Protein AF-A0A520RAU6-F1 (afdb_monomer_lite)

Foldseek 3Di:
DQLVVQLVVLVVVVVVQVVCCVVPVDRCPLVVLQVLLLVLLVVCVVLVVLQWPDPPVDHSVVLSCCCSVVVSRSRSSSSSSVVCSVVVVTDGPPPDPDPVVVVD

Radius of gyration: 17.45 Å; chains: 1; bounding box: 49×25×53 Å

pLDDT: mean 78.44, std 9.89, range [51.81, 90.5]

Structure (mmCIF, N/CA/C/O backbone):
data_AF-A0A520RAU6-F1
#
_entry.id   AF-A0A520RAU6-F1
#
loop_
_atom_site.group_PDB
_atom_site.id
_atom_site.type_symbol
_atom_site.label_atom_id
_atom_site.label_alt_id
_atom_site.label_comp_id
_atom_site.label_asym_id
_atom_site.label_entity_id
_atom_site.label_seq_id
_atom_site.pdbx_PDB_ins_code
_atom_site.Cartn_x
_atom_site.Cartn_y
_atom_site.Cartn_z
_atom_site.occupancy
_atom_site.B_iso_or_equiv
_atom_site.auth_seq_id
_atom_site.auth_comp_id
_atom_site.auth_asym_id
_atom_site.auth_atom_id
_atom_site.pdbx_PDB_model_num
ATOM 1 N N . MET A 1 1 ? 1.262 16.832 5.900 1.00 51.81 1 MET A N 1
ATOM 2 C CA . MET A 1 1 ? 2.657 16.394 5.645 1.00 51.81 1 MET A CA 1
ATOM 3 C C . MET A 1 1 ? 2.898 14.874 5.729 1.00 51.81 1 MET A C 1
ATOM 5 O O . MET A 1 1 ? 4.001 14.453 5.432 1.00 51.81 1 MET A O 1
ATOM 9 N N . HIS A 1 2 ? 1.933 14.013 6.103 1.00 54.78 2 HIS A N 1
ATOM 10 C CA . HIS A 1 2 ? 2.207 12.564 6.285 1.00 54.78 2 HIS A CA 1
ATOM 11 C C . HIS A 1 2 ? 1.882 11.695 5.058 1.00 54.78 2 HIS A C 1
ATOM 13 O O . HIS A 1 2 ? 2.534 10.681 4.840 1.00 54.78 2 HIS A O 1
ATOM 19 N N . ALA A 1 3 ? 0.933 12.123 4.218 1.00 57.84 3 ALA A N 1
ATOM 20 C CA . ALA A 1 3 ? 0.667 11.481 2.927 1.00 57.84 3 ALA A CA 1
ATOM 21 C C . ALA A 1 3 ? 1.878 11.565 1.978 1.00 57.84 3 ALA A C 1
ATOM 23 O O . ALA A 1 3 ? 2.093 10.661 1.181 1.00 57.84 3 ALA A O 1
ATOM 24 N N . LEU A 1 4 ? 2.715 12.600 2.124 1.00 64.81 4 LEU A N 1
ATOM 25 C CA . LEU A 1 4 ? 3.899 12.826 1.293 1.00 64.81 4 LEU A CA 1
ATOM 26 C C . LEU A 1 4 ? 4.926 11.684 1.404 1.00 64.81 4 LEU A C 1
ATOM 28 O O . LEU A 1 4 ? 5.481 11.267 0.395 1.00 64.81 4 LEU A O 1
ATOM 32 N N . TYR A 1 5 ? 5.119 11.119 2.603 1.00 70.69 5 TYR A N 1
ATOM 33 C CA . TYR A 1 5 ? 6.008 9.966 2.805 1.00 70.69 5 TYR A CA 1
ATOM 34 C C . TYR A 1 5 ? 5.465 8.688 2.152 1.00 70.69 5 TYR A C 1
ATOM 36 O O . TYR A 1 5 ? 6.225 7.924 1.563 1.00 70.69 5 TYR A O 1
ATOM 44 N N . GLY A 1 6 ? 4.146 8.472 2.217 1.00 72.31 6 GLY A N 1
ATOM 45 C CA . GLY A 1 6 ? 3.495 7.350 1.537 1.00 72.31 6 GLY A CA 1
ATOM 46 C C . GLY A 1 6 ? 3.589 7.470 0.014 1.00 72.31 6 GLY A C 1
ATOM 47 O O . GLY A 1 6 ? 3.855 6.480 -0.666 1.00 72.31 6 GLY A O 1
ATOM 48 N N . ILE A 1 7 ? 3.436 8.689 -0.512 1.00 79.50 7 ILE A N 1
ATOM 49 C CA . ILE A 1 7 ? 3.606 8.990 -1.938 1.00 79.50 7 ILE A CA 1
ATOM 50 C C . ILE A 1 7 ? 5.059 8.740 -2.353 1.00 79.50 7 ILE A C 1
ATOM 52 O O . ILE A 1 7 ? 5.283 8.047 -3.337 1.00 79.50 7 ILE A O 1
ATOM 56 N N . GLY A 1 8 ? 6.039 9.210 -1.573 1.00 82.25 8 GLY A N 1
ATOM 57 C CA . GLY A 1 8 ? 7.463 8.998 -1.854 1.00 82.25 8 GLY A CA 1
ATOM 58 C C . GLY A 1 8 ? 7.843 7.519 -1.959 1.00 82.25 8 GLY A C 1
ATOM 59 O O . GLY A 1 8 ? 8.488 7.124 -2.925 1.00 82.25 8 GLY A O 1
ATOM 60 N N . ILE A 1 9 ? 7.379 6.681 -1.023 1.00 82.69 9 ILE A N 1
ATOM 61 C CA . ILE A 1 9 ? 7.586 5.221 -1.077 1.00 82.69 9 ILE A CA 1
ATOM 62 C C . ILE A 1 9 ?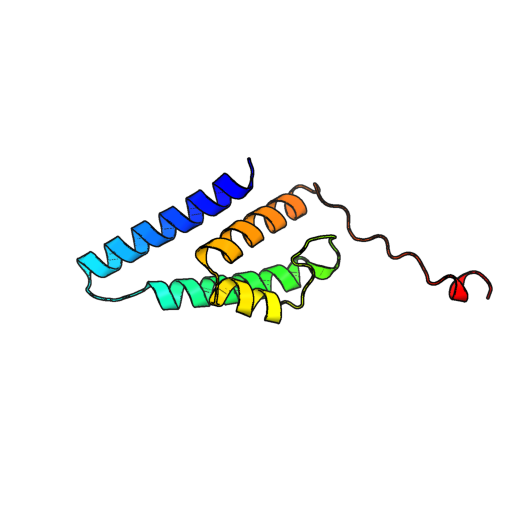 6.941 4.609 -2.325 1.00 82.69 9 ILE A C 1
ATOM 64 O O . ILE A 1 9 ? 7.548 3.779 -2.995 1.00 82.69 9 ILE A O 1
ATOM 68 N N . THR A 1 10 ? 5.722 5.029 -2.652 1.00 82.69 10 THR A N 1
ATOM 69 C CA . THR A 1 10 ? 4.958 4.484 -3.784 1.00 82.69 10 THR A CA 1
ATOM 70 C C . THR A 1 10 ? 5.608 4.855 -5.118 1.00 82.69 10 THR A C 1
ATOM 72 O O . THR A 1 10 ? 5.761 4.003 -5.988 1.00 82.69 10 THR A O 1
ATOM 75 N N . VAL A 1 11 ? 6.078 6.098 -5.255 1.00 85.38 11 VAL A N 1
ATOM 76 C CA . VAL A 1 11 ? 6.820 6.574 -6.431 1.00 85.38 11 VAL A CA 1
ATOM 77 C C . VAL A 1 11 ? 8.170 5.868 -6.555 1.00 85.38 11 VAL A C 1
ATOM 79 O O . VAL A 1 11 ? 8.523 5.436 -7.648 1.00 85.38 11 VAL A O 1
ATOM 82 N N . LEU A 1 12 ? 8.904 5.688 -5.452 1.00 88.06 12 LEU A N 1
ATOM 83 C CA . LEU A 1 12 ? 10.179 4.966 -5.457 1.00 88.06 12 LEU A CA 1
ATOM 84 C C . LEU A 1 12 ? 10.008 3.515 -5.932 1.00 88.06 12 LEU A C 1
ATOM 86 O O . LEU A 1 12 ? 10.792 3.038 -6.750 1.00 88.06 12 LEU A O 1
ATOM 90 N N . LEU A 1 13 ? 8.963 2.833 -5.457 1.00 84.94 13 LEU A N 1
ATOM 91 C CA . LEU A 1 13 ? 8.620 1.475 -5.882 1.00 84.94 13 LEU A CA 1
ATOM 92 C C . LEU A 1 13 ? 8.244 1.408 -7.366 1.00 84.94 13 LEU A C 1
ATOM 94 O O . LEU A 1 13 ? 8.652 0.470 -8.051 1.00 84.94 13 LEU A O 1
ATOM 98 N N . LEU A 1 14 ? 7.524 2.410 -7.885 1.00 85.81 14 LEU A N 1
ATOM 99 C CA . LEU A 1 14 ? 7.246 2.498 -9.319 1.00 85.81 14 LEU A CA 1
ATOM 100 C C . LEU A 1 14 ? 8.536 2.652 -10.115 1.00 85.81 14 LEU A C 1
ATOM 102 O O . LEU A 1 14 ? 8.791 1.829 -10.985 1.00 85.81 14 LEU A O 1
ATOM 106 N N . ILE A 1 15 ? 9.383 3.626 -9.777 1.00 89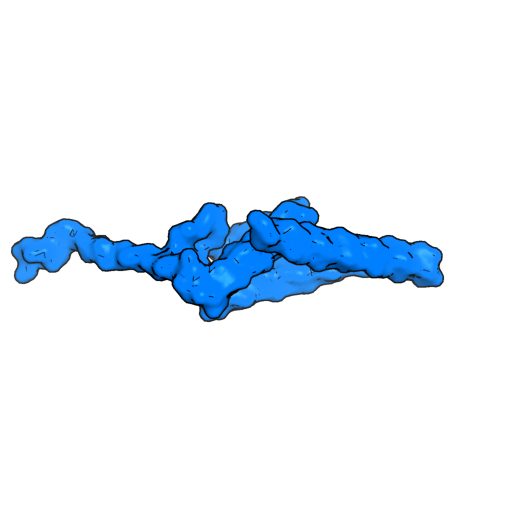.56 15 ILE A N 1
ATOM 107 C CA . ILE A 1 15 ? 10.658 3.853 -10.474 1.00 89.56 15 ILE A CA 1
ATOM 108 C C . ILE A 1 15 ? 11.504 2.572 -10.481 1.00 89.56 15 ILE A C 1
ATOM 110 O O . ILE A 1 15 ? 12.001 2.171 -11.531 1.00 89.56 15 ILE A O 1
ATOM 114 N N . ALA A 1 16 ? 11.610 1.882 -9.343 1.00 88.06 16 ALA A N 1
ATOM 115 C CA . ALA A 1 16 ? 12.318 0.608 -9.258 1.00 88.06 16 ALA A CA 1
ATOM 116 C C . ALA A 1 16 ? 11.704 -0.468 -10.175 1.00 88.06 16 ALA A C 1
ATOM 118 O O . ALA A 1 16 ? 12.437 -1.167 -10.874 1.00 88.06 16 ALA A O 1
ATOM 119 N N . SER A 1 17 ? 10.372 -0.579 -10.223 1.00 85.31 17 SER A N 1
ATOM 120 C CA . SER A 1 17 ? 9.686 -1.538 -11.100 1.00 85.31 17 SER A CA 1
ATOM 121 C C . SER A 1 17 ? 9.908 -1.250 -12.589 1.00 85.31 17 SER A C 1
ATOM 123 O O . SER A 1 17 ? 10.116 -2.179 -13.371 1.00 85.31 17 SER A O 1
ATOM 125 N N . GLU A 1 18 ? 9.950 0.027 -12.974 1.00 87.69 18 GLU A N 1
ATOM 126 C CA . GLU A 1 18 ? 10.206 0.453 -14.350 1.00 87.69 18 GLU A CA 1
ATOM 127 C C . GLU A 1 18 ? 11.656 0.171 -14.763 1.00 87.69 18 GLU A C 1
ATOM 129 O O . GLU A 1 18 ? 11.891 -0.301 -15.874 1.00 87.69 18 GLU A O 1
ATOM 134 N N . ILE A 1 19 ? 12.623 0.375 -13.860 1.00 90.06 19 ILE A N 1
ATOM 135 C CA . ILE A 1 19 ? 14.035 0.024 -14.086 1.00 90.06 19 ILE A CA 1
ATOM 136 C C . ILE A 1 19 ? 14.187 -1.488 -14.290 1.00 90.06 19 ILE A C 1
ATOM 138 O O . ILE A 1 19 ? 14.868 -1.921 -15.222 1.00 90.06 19 ILE A O 1
ATOM 142 N N . ILE A 1 20 ? 13.528 -2.306 -13.461 1.00 89.31 20 ILE A N 1
ATOM 143 C CA . ILE A 1 20 ? 13.543 -3.770 -13.608 1.00 89.31 20 ILE A CA 1
ATOM 144 C C . ILE A 1 20 ? 12.939 -4.175 -14.953 1.00 89.31 20 ILE A C 1
ATOM 146 O O . ILE A 1 20 ? 13.534 -4.978 -15.672 1.00 89.31 20 ILE A O 1
ATOM 150 N N . ARG A 1 21 ? 11.801 -3.590 -15.343 1.00 89.06 21 ARG A N 1
ATOM 151 C CA . ARG A 1 21 ? 11.193 -3.875 -16.647 1.00 89.06 21 ARG A CA 1
ATOM 152 C C . ARG A 1 21 ? 12.108 -3.467 -17.801 1.00 89.06 21 ARG A C 1
ATOM 154 O O . ARG A 1 21 ? 12.244 -4.229 -18.750 1.00 89.06 21 ARG A O 1
ATOM 161 N N . ALA A 1 22 ? 12.754 -2.305 -17.720 1.00 87.38 22 ALA A N 1
ATOM 162 C CA . ALA A 1 22 ? 13.657 -1.809 -18.758 1.00 87.38 22 ALA A CA 1
ATOM 163 C C . ALA A 1 22 ? 14.919 -2.676 -18.921 1.00 87.38 22 ALA A C 1
ATOM 165 O O . ALA A 1 22 ? 15.441 -2.793 -20.024 1.00 87.38 22 ALA A O 1
ATOM 166 N N . THR A 1 23 ? 15.397 -3.290 -17.836 1.00 90.50 23 THR A N 1
ATOM 167 C CA . THR A 1 23 ? 16.625 -4.107 -17.826 1.00 90.50 23 THR A CA 1
ATOM 168 C C . THR A 1 23 ? 16.383 -5.588 -18.112 1.00 90.50 23 THR A C 1
ATOM 170 O O . THR A 1 23 ? 17.233 -6.232 -18.718 1.00 90.50 23 THR A O 1
ATOM 173 N N . THR A 1 24 ? 15.240 -6.136 -17.693 1.00 90.06 24 THR A N 1
ATOM 174 C CA . THR A 1 24 ? 14.939 -7.578 -17.785 1.00 90.06 24 THR A CA 1
ATOM 175 C C . THR A 1 24 ? 13.839 -7.918 -18.790 1.00 90.06 24 THR A C 1
ATOM 177 O O . THR A 1 24 ? 13.652 -9.085 -19.119 1.00 90.06 24 THR A O 1
ATOM 180 N N . GLY A 1 25 ? 13.060 -6.930 -19.241 1.00 87.94 25 GLY A N 1
ATOM 181 C CA . GLY A 1 25 ? 11.844 -7.141 -20.032 1.00 87.94 25 GLY A CA 1
ATOM 182 C C . GLY A 1 25 ? 10.653 -7.688 -19.232 1.00 87.94 25 GLY A C 1
ATOM 183 O O . GLY A 1 25 ? 9.552 -7.785 -19.771 1.00 87.94 25 GLY A O 1
ATOM 184 N N . VAL A 1 26 ? 10.826 -8.018 -17.946 1.00 87.62 26 VAL A N 1
ATOM 185 C CA . VAL A 1 26 ? 9.776 -8.611 -17.107 1.00 87.62 26 VAL A CA 1
ATOM 186 C C . VAL A 1 26 ? 9.026 -7.534 -16.329 1.00 87.62 26 VAL A C 1
ATOM 188 O O . VAL A 1 26 ? 9.613 -6.721 -15.615 1.00 87.62 26 VAL A O 1
ATOM 191 N N . SER A 1 27 ? 7.695 -7.549 -16.427 1.00 85.56 27 SER A N 1
ATOM 192 C CA . SER A 1 27 ? 6.834 -6.669 -15.634 1.00 85.56 27 SER A CA 1
ATOM 193 C C . SER A 1 27 ? 6.618 -7.240 -14.230 1.00 85.56 27 SER A C 1
ATOM 195 O O . SER A 1 27 ? 5.876 -8.204 -14.040 1.00 85.56 27 SER A O 1
ATOM 197 N N . VAL A 1 28 ? 7.261 -6.631 -13.231 1.00 88.19 28 VAL A N 1
ATOM 198 C CA . VAL A 1 28 ? 7.111 -6.990 -11.805 1.00 88.19 28 VAL A CA 1
ATOM 199 C C . VAL A 1 28 ? 6.005 -6.199 -11.099 1.00 88.19 28 VAL A C 1
ATOM 201 O O . VAL A 1 28 ? 5.559 -6.574 -10.014 1.00 88.19 28 VAL A O 1
ATOM 204 N N . THR A 1 29 ? 5.521 -5.129 -11.731 1.00 85.38 29 THR A N 1
ATOM 205 C CA . THR A 1 29 ? 4.486 -4.227 -11.217 1.00 85.38 29 THR A CA 1
ATOM 206 C C . THR A 1 29 ? 3.213 -4.946 -10.741 1.00 85.38 29 THR A C 1
ATOM 208 O O . THR A 1 29 ? 2.803 -4.685 -9.609 1.00 85.38 29 THR A O 1
ATOM 211 N N . PRO A 1 30 ? 2.590 -5.882 -11.495 1.00 85.12 30 PRO A N 1
ATOM 212 C CA . PRO A 1 30 ? 1.367 -6.546 -11.029 1.00 85.12 30 PRO A CA 1
ATOM 213 C C . PRO A 1 30 ? 1.597 -7.424 -9.791 1.00 85.12 30 PRO A C 1
ATOM 215 O O . PRO A 1 30 ? 0.776 -7.422 -8.873 1.00 85.12 30 PRO A O 1
ATOM 218 N N . TYR A 1 31 ? 2.734 -8.122 -9.714 1.00 87.75 31 TYR A N 1
ATOM 219 C CA . TYR A 1 31 ? 3.093 -8.935 -8.548 1.00 87.75 31 TYR A CA 1
ATOM 220 C C . TYR A 1 31 ? 3.331 -8.063 -7.317 1.00 87.75 31 TYR A C 1
ATOM 222 O O . TYR A 1 31 ? 2.843 -8.369 -6.232 1.00 87.75 31 TYR A O 1
ATOM 230 N N . MET A 1 32 ? 4.021 -6.936 -7.492 1.00 87.38 32 MET A N 1
ATOM 231 C CA . MET A 1 32 ? 4.244 -5.960 -6.430 1.00 87.38 32 MET A CA 1
ATOM 232 C C . MET A 1 32 ? 2.925 -5.382 -5.901 1.00 87.38 32 MET A C 1
ATOM 234 O O . MET A 1 32 ? 2.747 -5.293 -4.683 1.00 87.38 32 MET A O 1
ATOM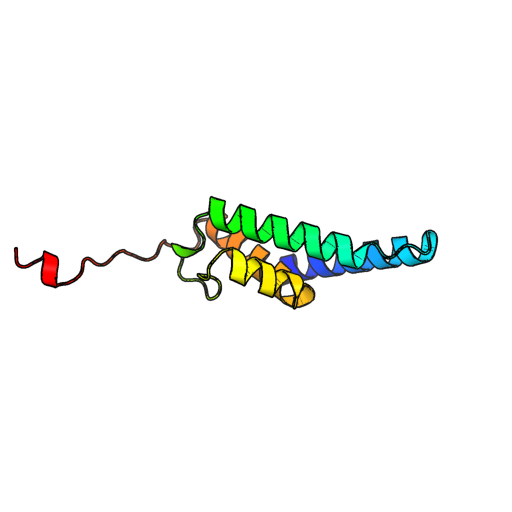 238 N N . ILE A 1 33 ? 1.991 -5.026 -6.791 1.00 88.12 33 ILE A N 1
ATOM 239 C CA . ILE A 1 33 ? 0.657 -4.536 -6.415 1.00 88.12 33 ILE A CA 1
ATOM 240 C C . ILE A 1 33 ? -0.089 -5.598 -5.601 1.00 88.12 33 ILE A C 1
ATOM 242 O O . ILE A 1 33 ? -0.573 -5.295 -4.509 1.00 88.12 33 ILE A O 1
ATOM 246 N N . LEU A 1 34 ? -0.127 -6.845 -6.085 1.00 88.81 34 LEU A N 1
ATOM 247 C CA . LEU A 1 34 ? -0.801 -7.953 -5.403 1.00 88.81 34 LEU A CA 1
ATOM 248 C C . LEU A 1 34 ? -0.204 -8.231 -4.023 1.00 88.81 34 LEU A C 1
ATOM 250 O O . LEU A 1 34 ? -0.939 -8.273 -3.038 1.00 88.81 34 LEU A O 1
ATOM 254 N N . VAL A 1 35 ? 1.122 -8.363 -3.924 1.00 89.44 35 VAL A N 1
ATOM 255 C CA . VAL A 1 35 ? 1.814 -8.606 -2.648 1.00 89.44 35 VAL A CA 1
ATOM 256 C C . VAL A 1 35 ? 1.540 -7.471 -1.662 1.00 89.44 35 VAL A C 1
ATOM 258 O O . VAL A 1 35 ? 1.222 -7.727 -0.500 1.00 89.44 35 VAL A O 1
ATOM 261 N N . SER A 1 36 ? 1.588 -6.220 -2.126 1.00 86.81 36 SER A N 1
ATOM 262 C CA . SER A 1 36 ? 1.298 -5.048 -1.292 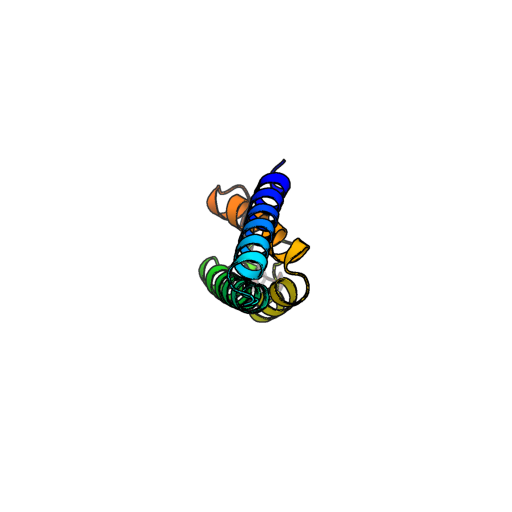1.00 86.81 36 SER A CA 1
ATOM 263 C C . SER A 1 36 ? -0.151 -5.032 -0.801 1.00 86.81 36 SER A C 1
A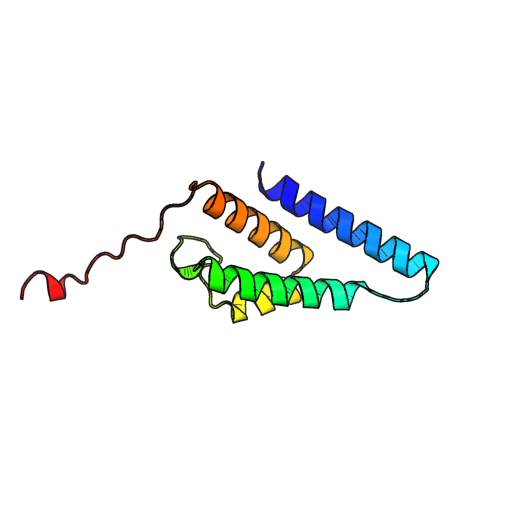TOM 265 O O . SER A 1 36 ? -0.399 -4.719 0.362 1.00 86.81 36 SER A O 1
ATOM 267 N N . ALA A 1 37 ? -1.108 -5.381 -1.665 1.00 86.81 37 ALA A N 1
ATOM 268 C CA . ALA A 1 37 ? -2.524 -5.430 -1.321 1.00 86.81 37 ALA A CA 1
ATOM 269 C C . ALA A 1 37 ? -2.825 -6.543 -0.307 1.00 86.81 37 ALA A C 1
ATOM 271 O O . ALA A 1 37 ? -3.509 -6.293 0.688 1.00 86.81 37 ALA A O 1
ATOM 272 N N . VAL A 1 38 ? -2.281 -7.751 -0.513 1.00 89.81 38 VAL A N 1
ATOM 273 C CA . VAL A 1 38 ? -2.416 -8.872 0.436 1.00 89.81 38 VAL A CA 1
ATOM 274 C C . VAL A 1 38 ? -1.812 -8.494 1.784 1.00 89.81 38 VAL A C 1
ATOM 276 O O . VAL A 1 38 ? -2.452 -8.661 2.824 1.00 89.81 38 VAL A O 1
ATOM 279 N N . TRP A 1 39 ? -0.601 -7.937 1.777 1.00 90.44 39 TRP A N 1
ATOM 280 C CA . TRP A 1 39 ? 0.062 -7.492 2.996 1.00 90.44 39 TRP A CA 1
ATOM 281 C C . TRP A 1 39 ? -0.760 -6.435 3.741 1.00 90.44 39 TRP A C 1
ATOM 283 O O . TRP A 1 39 ? -0.977 -6.578 4.945 1.00 90.44 39 TRP A O 1
ATOM 293 N N . ALA A 1 40 ? -1.275 -5.420 3.039 1.00 86.62 40 ALA A N 1
ATOM 294 C CA . ALA A 1 40 ? -2.100 -4.370 3.633 1.00 86.62 40 ALA A CA 1
ATOM 295 C C . ALA A 1 40 ? -3.393 -4.932 4.245 1.00 86.62 40 ALA A C 1
ATOM 297 O O . ALA A 1 40 ? -3.786 -4.530 5.340 1.00 86.62 40 ALA A O 1
ATOM 298 N N . ALA A 1 41 ? -4.030 -5.901 3.585 1.00 85.69 41 ALA A N 1
ATOM 299 C CA . ALA A 1 41 ? -5.213 -6.570 4.113 1.00 85.69 41 ALA A CA 1
ATOM 300 C C . ALA A 1 41 ? -4.903 -7.330 5.412 1.00 85.69 41 ALA A C 1
ATOM 302 O O . ALA A 1 41 ? -5.590 -7.136 6.418 1.00 85.69 41 ALA A O 1
ATOM 303 N N . ILE A 1 42 ? -3.832 -8.128 5.431 1.00 86.56 42 ILE A N 1
ATOM 304 C CA . ILE A 1 42 ? -3.421 -8.893 6.617 1.00 86.56 42 ILE A CA 1
ATOM 305 C C . ILE A 1 42 ? -3.012 -7.959 7.764 1.00 86.56 42 ILE A C 1
ATOM 307 O O . ILE A 1 42 ? -3.453 -8.148 8.898 1.00 86.56 42 ILE A O 1
ATOM 311 N N . ASP A 1 43 ? -2.189 -6.941 7.501 1.00 86.12 43 ASP A N 1
ATOM 312 C CA . ASP A 1 43 ? -1.754 -5.991 8.533 1.00 86.12 43 ASP A CA 1
ATOM 313 C C . ASP A 1 43 ? -2.951 -5.178 9.058 1.00 86.12 43 ASP A C 1
ATOM 315 O O . ASP A 1 43 ? -3.068 -5.008 10.268 1.00 86.12 43 ASP A O 1
ATOM 319 N N . SER A 1 44 ? -3.925 -4.810 8.211 1.00 82.62 44 SER A N 1
ATOM 320 C CA . SER A 1 44 ? -5.168 -4.151 8.655 1.00 82.62 44 SER A CA 1
ATOM 321 C C . SER A 1 44 ? -6.013 -4.991 9.616 1.00 82.62 44 SER A C 1
ATOM 323 O O . SER A 1 44 ? -6.600 -4.443 10.553 1.00 82.62 44 SER A O 1
ATOM 325 N N . ALA A 1 45 ? -6.050 -6.312 9.411 1.00 83.12 45 ALA A N 1
ATOM 326 C CA . ALA A 1 45 ? -6.721 -7.236 10.315 1.00 83.12 45 ALA A CA 1
ATOM 327 C C . ALA A 1 45 ? -5.980 -7.313 11.659 1.00 83.12 45 ALA A C 1
ATOM 329 O O . ALA A 1 45 ? -6.612 -7.250 12.709 1.00 83.12 45 ALA A O 1
ATOM 330 N N . LYS A 1 46 ? -4.639 -7.362 11.627 1.00 84.19 46 LYS A N 1
ATOM 331 C CA . LYS A 1 46 ? -3.788 -7.419 12.829 1.00 84.19 46 LYS A CA 1
ATOM 332 C C . LYS A 1 46 ? -3.853 -6.152 13.681 1.00 84.19 46 LYS A C 1
ATOM 334 O O . LYS A 1 46 ? -3.871 -6.250 14.900 1.00 84.19 46 LYS A O 1
ATOM 339 N N . ILE A 1 47 ? -3.886 -4.970 13.062 1.00 80.50 47 ILE A N 1
ATOM 340 C CA . ILE A 1 47 ? -3.984 -3.687 13.785 1.00 80.50 47 ILE A CA 1
ATOM 341 C C . ILE A 1 47 ? -5.425 -3.325 14.166 1.00 80.50 47 ILE A C 1
ATOM 343 O O . ILE A 1 47 ? -5.664 -2.220 14.650 1.00 80.50 47 ILE A O 1
ATOM 347 N N . GLU A 1 48 ? -6.381 -4.227 13.914 1.00 79.50 48 GLU A N 1
ATOM 348 C CA . GLU A 1 48 ? -7.810 -4.023 14.149 1.00 79.50 48 GLU A CA 1
ATOM 349 C C . GLU A 1 48 ? -8.299 -2.684 13.577 1.00 79.50 48 GLU A C 1
ATOM 351 O O . GLU A 1 48 ? -8.999 -1.927 14.249 1.00 79.50 48 GLU A O 1
ATOM 356 N N . LEU A 1 49 ? -7.923 -2.375 12.328 1.00 76.19 49 LEU A N 1
ATOM 357 C CA . LEU A 1 49 ? -8.125 -1.058 11.702 1.00 76.19 49 LEU A CA 1
ATOM 358 C C . LEU A 1 49 ? -9.573 -0.539 11.826 1.00 76.19 49 LEU A C 1
ATOM 360 O O . LEU A 1 49 ? -9.809 0.661 11.950 1.00 76.19 49 LEU A O 1
ATOM 364 N N . ARG A 1 50 ? -10.536 -1.463 11.868 1.00 71.75 50 ARG A N 1
ATOM 365 C CA . ARG A 1 50 ? -11.974 -1.234 12.082 1.00 71.75 50 ARG A CA 1
ATOM 366 C C . ARG A 1 50 ? -12.320 -0.486 13.368 1.00 71.75 50 ARG A C 1
ATOM 368 O O . ARG A 1 50 ? -13.313 0.237 13.399 1.00 71.75 50 ARG A O 1
ATOM 375 N N . LYS A 1 51 ? -11.512 -0.6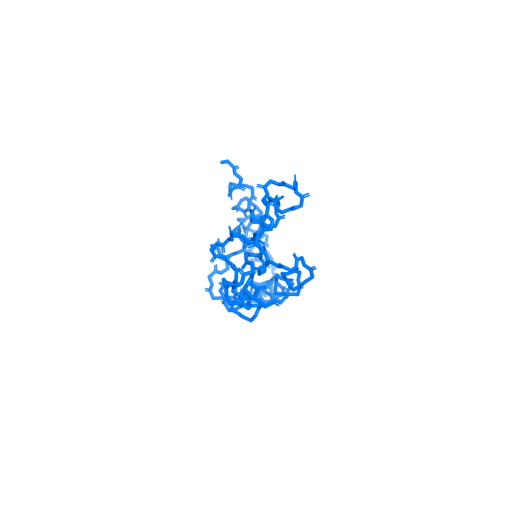52 14.416 1.00 73.81 51 LYS A N 1
ATOM 376 C CA . LYS A 1 51 ? -11.706 0.005 15.712 1.00 73.81 51 LYS A CA 1
ATOM 377 C C . LYS A 1 51 ? -11.257 1.461 15.699 1.00 73.81 51 LYS A C 1
ATOM 379 O O . LYS A 1 51 ? -11.446 2.133 16.699 1.00 73.81 51 LYS A O 1
ATOM 384 N N . TYR A 1 52 ? -10.687 1.977 14.610 1.00 72.94 52 TYR A N 1
ATOM 385 C CA . TYR A 1 52 ? -10.247 3.368 14.511 1.00 72.94 52 TYR A CA 1
ATOM 386 C C . TYR A 1 52 ? -11.176 4.177 13.601 1.00 72.94 52 TYR A C 1
ATOM 388 O O . TYR A 1 52 ? -11.613 3.657 12.578 1.00 72.94 52 TYR A O 1
ATOM 396 N N . PRO A 1 53 ? -11.486 5.449 13.916 1.00 64.44 53 PRO A N 1
ATOM 397 C CA . PRO A 1 53 ? -12.259 6.334 13.051 1.00 64.44 53 PRO A CA 1
ATOM 398 C C . PRO A 1 53 ? -11.406 6.760 11.852 1.00 64.44 53 PRO A C 1
ATOM 400 O O . PRO A 1 53 ? -10.847 7.849 11.797 1.00 64.44 53 PRO A O 1
ATOM 403 N N . SER A 1 54 ? -11.273 5.864 10.880 1.00 62.31 54 SER A N 1
ATOM 404 C CA . SER A 1 54 ? -10.636 6.155 9.599 1.00 62.31 54 SER A CA 1
ATOM 405 C C . SER A 1 54 ? -11.634 5.919 8.471 1.00 62.31 54 SER A C 1
ATOM 407 O O . SER A 1 54 ? -12.437 4.986 8.537 1.00 62.31 54 SER A O 1
ATOM 409 N N . GLY A 1 55 ? -11.550 6.700 7.390 1.00 58.75 55 GLY A N 1
ATOM 410 C CA . GLY A 1 55 ? -12.281 6.418 6.144 1.00 58.75 55 GLY A CA 1
ATOM 411 C C . GLY A 1 55 ? -11.925 5.062 5.509 1.00 58.75 55 GLY A C 1
ATOM 412 O O . GLY A 1 55 ? -12.461 4.733 4.466 1.00 58.75 55 GLY A O 1
ATOM 413 N N . LEU A 1 56 ? -11.028 4.286 6.134 1.00 56.12 56 LEU A N 1
ATOM 414 C CA . LEU A 1 56 ? -10.609 2.926 5.797 1.00 56.12 56 LEU A CA 1
ATOM 415 C C . LEU A 1 56 ? -11.087 1.884 6.825 1.00 56.12 56 LEU A C 1
ATOM 417 O O . LEU A 1 56 ? -10.593 0.761 6.816 1.00 56.12 56 LEU A O 1
ATOM 421 N N . SER A 1 57 ? -12.065 2.206 7.685 1.00 59.75 57 SER A N 1
ATOM 422 C CA . SER A 1 57 ? -12.666 1.274 8.669 1.00 59.75 57 SER A CA 1
ATOM 423 C C . SER A 1 57 ? -13.406 0.076 8.036 1.00 59.75 57 SER A C 1
ATOM 425 O O . SER A 1 57 ? -14.241 -0.558 8.679 1.00 59.75 57 SER A O 1
ATOM 427 N N . TYR A 1 58 ? -13.152 -0.221 6.766 1.00 63.38 58 TYR A N 1
ATOM 428 C CA . TYR A 1 58 ? -13.795 -1.273 6.003 1.00 63.38 58 TYR A CA 1
ATOM 429 C C . TYR A 1 58 ? -13.211 -2.657 6.329 1.00 63.38 58 TYR A C 1
ATOM 431 O O . TYR A 1 58 ? -12.226 -2.805 7.053 1.00 63.38 58 TYR A O 1
ATOM 439 N N . HIS A 1 59 ? -13.865 -3.716 5.840 1.00 70.06 59 HIS A N 1
ATOM 440 C CA . HIS A 1 59 ? -13.342 -5.083 5.951 1.00 70.06 59 HIS A CA 1
ATOM 441 C C . HIS A 1 59 ? -11.947 -5.167 5.302 1.00 70.06 59 HIS A C 1
ATOM 443 O O . HIS A 1 59 ? -11.763 -4.563 4.245 1.00 70.06 59 HIS A O 1
ATOM 449 N N . PRO A 1 60 ? -10.996 -5.950 5.851 1.00 74.75 60 PRO A N 1
ATOM 450 C CA . PRO A 1 60 ? -9.713 -6.248 5.203 1.00 74.75 60 PRO A CA 1
ATOM 451 C C . PRO A 1 60 ? -9.808 -6.579 3.703 1.00 74.75 60 PRO A C 1
ATOM 453 O O . PRO A 1 60 ? -8.930 -6.215 2.931 1.00 74.75 60 PRO A O 1
ATOM 456 N N . VAL A 1 61 ? -10.913 -7.201 3.279 1.00 76.69 61 VAL A N 1
ATOM 457 C CA . VAL A 1 61 ? -11.220 -7.523 1.875 1.00 76.69 61 VAL A CA 1
ATOM 458 C C . VAL A 1 61 ? -11.477 -6.270 1.030 1.00 76.69 61 VAL A C 1
ATOM 460 O O . VAL A 1 61 ? -10.987 -6.163 -0.087 1.00 76.69 61 VAL A O 1
ATOM 463 N N . VAL A 1 62 ? -12.199 -5.282 1.559 1.00 79.06 62 VAL A N 1
ATOM 464 C CA . VAL A 1 62 ? -12.423 -4.001 0.868 1.00 79.06 62 VAL A CA 1
ATOM 465 C C . VAL A 1 62 ? -11.108 -3.237 0.748 1.00 79.06 62 VAL A C 1
ATOM 467 O O . VAL A 1 62 ? -10.835 -2.630 -0.282 1.00 79.06 62 VAL A O 1
ATOM 470 N N . LEU A 1 63 ? -10.264 -3.315 1.781 1.00 80.06 63 LEU A N 1
ATOM 471 C CA . LEU A 1 63 ? -8.929 -2.729 1.754 1.00 80.06 63 LEU A CA 1
ATOM 472 C C . LEU A 1 63 ? -8.045 -3.375 0.686 1.00 80.06 63 LEU A C 1
ATOM 474 O O . LEU A 1 63 ? -7.370 -2.666 -0.052 1.00 80.06 63 LEU A O 1
ATOM 478 N N . PHE A 1 64 ? -8.082 -4.708 0.591 1.00 84.00 64 PHE A N 1
ATOM 479 C CA . PHE A 1 64 ? -7.397 -5.462 -0.453 1.00 84.00 64 PHE A CA 1
ATOM 480 C C . PHE A 1 64 ? -7.808 -4.965 -1.840 1.00 84.00 64 PHE A C 1
ATOM 482 O O . PHE A 1 64 ? -6.947 -4.585 -2.625 1.00 84.00 64 PHE A O 1
ATOM 489 N N . ILE A 1 65 ? -9.115 -4.898 -2.114 1.00 84.31 65 ILE A N 1
ATOM 490 C CA . ILE A 1 65 ? -9.640 -4.454 -3.412 1.00 84.31 65 ILE A CA 1
ATOM 491 C C . ILE A 1 65 ? -9.237 -3.002 -3.689 1.00 84.31 65 ILE A C 1
ATOM 493 O O . ILE A 1 65 ? -8.768 -2.700 -4.781 1.00 84.31 65 ILE A O 1
ATOM 497 N N . ALA A 1 66 ? -9.354 -2.108 -2.705 1.00 84.06 66 ALA A N 1
ATOM 498 C CA . ALA A 1 66 ? -8.988 -0.703 -2.862 1.00 84.06 66 ALA A CA 1
ATOM 499 C C . ALA A 1 66 ? -7.488 -0.517 -3.149 1.00 84.06 66 ALA A C 1
ATOM 501 O O . ALA A 1 66 ? -7.122 0.264 -4.023 1.00 84.06 66 ALA A O 1
ATOM 502 N N . VAL A 1 67 ? -6.611 -1.246 -2.450 1.00 85.12 67 VAL A N 1
ATOM 503 C CA . VAL A 1 67 ? -5.158 -1.187 -2.679 1.00 85.12 67 VAL A CA 1
ATOM 504 C C . VAL A 1 67 ? -4.768 -1.893 -3.979 1.00 85.12 67 VAL A C 1
ATOM 506 O O . VAL A 1 67 ? -3.852 -1.437 -4.648 1.00 85.12 67 VAL A O 1
ATOM 509 N N . ALA A 1 68 ? -5.449 -2.968 -4.377 1.00 84.31 68 ALA A N 1
ATOM 510 C CA . ALA A 1 68 ? -5.172 -3.654 -5.637 1.00 84.31 68 ALA A CA 1
ATOM 511 C C . ALA A 1 68 ? -5.624 -2.829 -6.855 1.00 84.31 68 ALA A C 1
ATOM 513 O O . ALA A 1 68 ? -4.876 -2.701 -7.820 1.00 84.31 68 ALA A O 1
ATOM 514 N N . ALA A 1 69 ? -6.823 -2.240 -6.803 1.00 83.50 69 ALA A N 1
ATOM 515 C CA . ALA A 1 69 ? -7.404 -1.480 -7.911 1.00 83.50 69 ALA A CA 1
ATOM 516 C C . ALA A 1 69 ? -6.851 -0.051 -8.015 1.00 83.50 69 ALA A C 1
ATOM 518 O O . ALA A 1 69 ? -6.668 0.467 -9.113 1.00 83.50 69 ALA A O 1
ATOM 519 N N . LEU A 1 70 ? -6.575 0.594 -6.879 1.00 85.69 70 LEU A N 1
ATOM 520 C CA . LEU A 1 70 ? -6.121 1.984 -6.809 1.00 85.69 70 LEU A CA 1
ATOM 521 C C . LEU A 1 70 ? -4.772 2.087 -6.098 1.00 85.69 70 LEU A C 1
ATOM 523 O O . LEU A 1 70 ? -4.584 2.976 -5.277 1.00 85.69 70 LEU A O 1
ATOM 527 N N . TRP A 1 71 ? -3.824 1.196 -6.394 1.00 84.06 71 TRP A N 1
ATOM 528 C CA . TRP A 1 71 ? -2.555 1.069 -5.661 1.00 84.06 71 TRP A CA 1
ATOM 529 C C . TRP A 1 71 ? -1.812 2.393 -5.436 1.00 84.06 71 TRP A C 1
ATOM 531 O O . TRP A 1 71 ? -1.384 2.669 -4.315 1.00 84.06 71 TRP A O 1
ATOM 541 N N . ILE A 1 72 ? -1.760 3.257 -6.457 1.00 79.94 72 ILE A N 1
ATOM 542 C CA . ILE A 1 72 ? -1.110 4.578 -6.398 1.00 79.94 72 ILE A CA 1
ATOM 543 C C . ILE A 1 72 ? -1.693 5.466 -5.290 1.00 79.94 72 ILE A C 1
ATOM 545 O O . ILE A 1 72 ? -0.967 6.261 -4.709 1.00 79.94 72 ILE A O 1
ATOM 549 N N . ILE A 1 73 ? -2.986 5.344 -4.986 1.00 81.75 73 ILE A N 1
ATOM 550 C CA . ILE A 1 73 ? -3.680 6.168 -3.986 1.00 81.75 73 ILE A CA 1
ATOM 551 C C . ILE A 1 73 ? -3.878 5.373 -2.690 1.00 81.75 73 ILE A C 1
ATOM 553 O O . ILE A 1 73 ? -3.592 5.860 -1.595 1.00 81.75 73 ILE A O 1
ATOM 557 N N . GLY A 1 74 ? -4.335 4.128 -2.814 1.00 80.62 74 GLY A N 1
ATOM 558 C CA . GLY A 1 74 ? -4.677 3.234 -1.718 1.00 80.62 74 GLY A CA 1
ATOM 559 C C . GLY A 1 74 ? -3.482 2.877 -0.843 1.00 80.62 74 GLY A C 1
ATOM 560 O O . GLY A 1 74 ? -3.606 2.916 0.382 1.00 80.62 74 GLY A O 1
ATOM 561 N N . LEU A 1 75 ? -2.314 2.591 -1.433 1.00 82.81 75 LEU A N 1
ATOM 562 C CA . LEU A 1 75 ? -1.127 2.224 -0.659 1.00 82.81 75 LEU A CA 1
ATOM 563 C C . LEU A 1 75 ? -0.578 3.404 0.173 1.00 82.81 75 LEU A C 1
ATOM 565 O O . LEU A 1 75 ? -0.437 3.229 1.391 1.00 82.81 75 LEU A O 1
ATOM 569 N N . PRO A 1 76 ? -0.333 4.614 -0.384 1.00 83.19 76 PRO A N 1
ATOM 570 C CA . PRO A 1 76 ? 0.048 5.774 0.426 1.00 83.19 76 PRO A CA 1
ATOM 571 C C . PRO A 1 76 ? -0.955 6.091 1.528 1.00 83.19 76 PRO A C 1
ATOM 573 O O . PRO A 1 76 ? -0.568 6.411 2.655 1.00 83.19 76 PRO A O 1
ATOM 576 N N . TRP A 1 77 ? -2.246 6.016 1.199 1.00 82.62 77 TRP A N 1
ATOM 577 C CA . TRP A 1 77 ? -3.312 6.321 2.137 1.00 82.62 77 TRP A CA 1
ATOM 578 C C . TRP A 1 77 ? -3.304 5.345 3.316 1.00 82.62 77 TRP A C 1
ATOM 580 O O . TRP A 1 77 ? -3.334 5.767 4.475 1.00 82.62 77 TRP A O 1
ATOM 590 N N . TYR A 1 78 ? -3.161 4.048 3.037 1.00 82.00 78 TYR A N 1
ATOM 591 C CA . TYR A 1 78 ? -3.025 3.018 4.060 1.00 82.00 78 TYR A CA 1
ATOM 592 C C . TYR A 1 78 ? -1.797 3.236 4.956 1.00 82.00 78 TYR A C 1
ATOM 594 O O . TYR A 1 78 ? -1.919 3.228 6.183 1.00 82.00 78 TYR A O 1
ATOM 602 N N . LEU A 1 79 ? -0.627 3.503 4.366 1.00 83.94 79 LEU A N 1
ATOM 603 C CA . LEU A 1 79 ? 0.609 3.796 5.103 1.00 83.94 79 LEU A CA 1
ATOM 604 C C . LEU A 1 79 ? 0.447 4.996 6.045 1.00 83.94 79 LEU A C 1
ATOM 606 O O . LEU A 1 79 ? 0.872 4.933 7.202 1.00 83.94 79 LEU A O 1
ATOM 610 N N . ALA A 1 80 ? -0.212 6.064 5.588 1.00 82.75 80 ALA A N 1
ATOM 611 C CA . ALA A 1 80 ? -0.469 7.247 6.403 1.00 82.75 80 ALA A CA 1
ATOM 612 C C . ALA A 1 80 ? -1.383 6.941 7.604 1.00 82.75 80 ALA A C 1
ATOM 614 O O . ALA A 1 80 ? -1.124 7.416 8.714 1.00 82.75 80 ALA A O 1
ATOM 615 N N . VAL A 1 81 ? -2.432 6.136 7.409 1.00 80.88 81 VAL A N 1
ATOM 616 C CA . VAL A 1 81 ? -3.347 5.708 8.482 1.00 80.88 81 VAL A CA 1
ATOM 617 C C . VAL A 1 81 ? -2.625 4.796 9.476 1.00 80.88 81 VAL A C 1
ATOM 619 O O . VAL A 1 81 ? -2.659 5.048 10.681 1.00 80.88 81 VAL A O 1
ATOM 622 N N . ARG A 1 82 ? -1.898 3.786 8.987 1.00 83.12 82 ARG A N 1
ATOM 623 C CA . ARG A 1 82 ? -1.113 2.862 9.816 1.00 83.12 82 ARG A CA 1
ATOM 624 C C . ARG A 1 82 ? -0.081 3.592 10.672 1.00 83.12 82 ARG A C 1
ATOM 626 O O . ARG A 1 82 ? 0.079 3.278 11.849 1.00 83.12 82 ARG A O 1
ATOM 633 N N . TYR A 1 83 ? 0.604 4.580 10.100 1.00 82.44 83 TYR A N 1
ATOM 634 C CA . TYR A 1 83 ? 1.575 5.398 10.823 1.00 82.44 83 TYR A CA 1
ATOM 635 C C . TYR A 1 83 ? 0.933 6.169 11.981 1.00 82.44 83 TYR A C 1
ATOM 637 O O . TYR A 1 83 ? 1.453 6.157 13.096 1.00 82.44 83 TYR A O 1
ATOM 645 N N . LYS A 1 84 ? -0.227 6.791 11.739 1.00 77.81 84 LYS A N 1
ATOM 646 C CA . LYS A 1 84 ? -0.988 7.502 12.775 1.00 77.81 84 LYS A CA 1
ATOM 647 C C . LYS A 1 84 ? -1.423 6.570 13.911 1.00 77.81 84 LYS A C 1
ATOM 649 O O . LYS A 1 84 ? -1.284 6.951 15.068 1.00 77.81 84 LYS A O 1
ATOM 654 N N . ILE A 1 85 ? -1.884 5.354 13.597 1.00 80.56 85 ILE A N 1
ATOM 655 C CA . ILE A 1 85 ? -2.265 4.348 14.608 1.00 80.56 85 ILE A CA 1
ATOM 656 C C . ILE A 1 85 ? -1.056 3.952 15.454 1.00 80.56 85 ILE A C 1
ATOM 658 O O . ILE A 1 85 ? -1.121 4.004 16.677 1.00 80.56 85 ILE A O 1
ATOM 662 N N . LYS A 1 86 ? 0.073 3.618 14.817 1.00 78.69 86 LYS A N 1
ATOM 663 C CA . LYS A 1 86 ? 1.291 3.212 15.535 1.00 78.69 86 LYS A CA 1
ATOM 664 C C . LYS A 1 86 ? 1.879 4.311 16.417 1.00 78.69 86 LYS A C 1
ATOM 666 O O . LYS A 1 86 ? 2.494 3.997 17.427 1.00 78.69 86 LYS A O 1
ATOM 671 N N . LYS A 1 87 ? 1.694 5.581 16.053 1.00 81.88 87 LYS A N 1
ATOM 672 C CA . LYS A 1 87 ? 2.102 6.723 16.882 1.00 81.88 87 LYS A CA 1
ATOM 673 C C . LYS A 1 87 ? 1.109 7.078 17.995 1.00 81.88 87 LYS A C 1
ATOM 675 O O . LYS A 1 87 ? 1.355 8.041 18.711 1.00 81.88 87 LYS A O 1
ATOM 680 N N . GLY A 1 88 ? -0.009 6.361 18.124 1.00 76.19 88 GLY A N 1
ATOM 681 C CA . GLY A 1 88 ? -1.058 6.700 19.090 1.00 76.19 88 GLY A CA 1
ATOM 682 C C . GLY A 1 88 ? -1.793 8.005 18.763 1.00 76.19 88 GLY A C 1
ATOM 683 O O . GLY A 1 88 ? -2.464 8.561 19.620 1.00 76.19 88 GLY A O 1
ATOM 684 N N . LEU A 1 89 ? -1.691 8.502 17.524 1.00 71.69 89 LEU A N 1
ATOM 685 C CA . LEU A 1 89 ? -2.331 9.749 17.078 1.00 71.69 89 LEU A CA 1
ATOM 686 C C . LEU A 1 89 ? -3.807 9.554 16.691 1.00 71.69 89 LEU A C 1
ATOM 688 O O . LEU A 1 89 ? -4.451 10.491 16.224 1.00 71.69 89 LEU A O 1
ATOM 692 N N . MET A 1 90 ? -4.333 8.334 16.817 1.00 69.75 90 MET A N 1
ATOM 693 C CA . MET A 1 90 ? -5.747 8.023 16.630 1.00 69.75 90 MET A CA 1
ATOM 694 C C . MET A 1 90 ? -6.262 7.236 17.829 1.00 69.75 90 MET A C 1
ATOM 696 O O . MET A 1 90 ? -5.720 6.181 18.159 1.00 69.75 90 MET A O 1
ATOM 700 N N . ASN A 1 91 ? -7.345 7.726 18.424 1.00 69.56 91 ASN A N 1
ATOM 701 C CA . ASN A 1 91 ? -8.077 7.004 19.455 1.00 69.56 91 ASN A CA 1
ATOM 702 C C . ASN A 1 91 ? -8.970 5.947 18.808 1.00 69.56 91 ASN A C 1
ATOM 704 O O . ASN A 1 91 ? -9.503 6.155 17.713 1.00 69.56 91 ASN A O 1
ATOM 708 N N . LYS A 1 92 ? -9.134 4.806 19.483 1.00 69.62 92 LYS A N 1
ATOM 709 C CA . LYS A 1 92 ? -10.146 3.825 19.087 1.00 69.62 92 LYS A CA 1
ATOM 710 C C . LYS A 1 92 ? -11.529 4.483 19.185 1.00 69.62 92 LYS A C 1
ATOM 712 O O . LYS A 1 92 ? -11.740 5.358 20.022 1.00 69.62 92 LYS A O 1
ATOM 717 N N . LYS A 1 93 ? -12.456 4.083 18.316 1.00 65.19 93 LYS A N 1
ATOM 718 C CA . LYS A 1 93 ? -13.871 4.438 18.429 1.00 65.19 93 LYS A CA 1
ATOM 719 C C . LYS A 1 93 ? -14.325 4.022 19.828 1.00 65.19 93 LYS A C 1
ATOM 721 O O . LYS A 1 93 ? -14.097 2.879 20.220 1.00 65.19 93 LYS A O 1
ATOM 726 N N . VAL A 1 94 ? -14.882 4.968 20.576 1.00 67.38 94 VAL A N 1
ATOM 727 C CA . VAL A 1 94 ? -15.494 4.689 21.875 1.00 67.38 94 VAL A CA 1
ATOM 728 C C . VAL A 1 94 ? -16.725 3.839 21.596 1.00 67.38 94 VAL A C 1
ATOM 730 O O . VAL A 1 94 ? -17.576 4.245 20.806 1.00 67.38 94 VAL A O 1
ATOM 733 N N . ASP A 1 95 ? -16.774 2.651 22.189 1.00 61.88 95 ASP A N 1
ATOM 734 C CA . ASP A 1 95 ? -17.964 1.811 22.158 1.00 61.88 95 ASP A CA 1
ATOM 735 C C . ASP A 1 95 ? -18.963 2.438 23.134 1.00 61.88 95 ASP A C 1
ATOM 737 O O . ASP A 1 95 ? -18.831 2.291 24.348 1.00 61.88 95 ASP A O 1
ATOM 741 N N . ILE A 1 96 ? -19.859 3.284 22.622 1.00 65.94 96 ILE A N 1
ATOM 742 C CA . ILE A 1 96 ? -20.924 3.871 23.436 1.00 65.94 96 ILE A CA 1
ATOM 743 C C . ILE A 1 96 ? -21.977 2.768 23.575 1.00 65.94 96 ILE A C 1
ATOM 745 O O . ILE A 1 96 ? -22.551 2.383 22.551 1.00 65.94 96 ILE A O 1
ATOM 749 N N . PRO A 1 97 ? -22.214 2.224 24.784 1.00 63.97 97 PRO A N 1
ATOM 750 C CA . PRO A 1 97 ? -23.228 1.198 24.968 1.00 63.97 97 PRO A CA 1
ATOM 751 C C . PRO A 1 97 ? -24.579 1.726 24.482 1.00 63.97 97 PRO A C 1
ATOM 753 O O . PRO A 1 97 ? -24.922 2.887 24.716 1.00 63.97 97 PRO A O 1
ATOM 756 N N . SER A 1 98 ? -25.328 0.873 23.777 1.00 61.25 98 SER A N 1
ATOM 757 C CA . SER A 1 98 ? -26.698 1.182 23.357 1.00 61.25 98 SER A CA 1
ATOM 758 C C . SER A 1 98 ? -27.505 1.661 24.572 1.00 61.25 98 SER A C 1
ATOM 760 O O . SER A 1 98 ? -27.396 1.024 25.625 1.00 61.25 98 SER A O 1
ATOM 762 N N . PRO A 1 99 ? -28.307 2.739 24.459 1.00 67.75 99 PRO A N 1
ATOM 763 C CA . PRO A 1 99 ? -29.104 3.256 25.574 1.00 67.75 99 PRO A CA 1
ATOM 764 C C . PRO A 1 99 ? -30.040 2.202 26.193 1.00 67.75 99 PRO A C 1
ATOM 766 O O . PRO A 1 99 ? -30.353 2.292 27.373 1.00 67.75 99 PRO A O 1
ATOM 769 N N . GLU A 1 100 ? -30.389 1.151 25.446 1.00 71.69 100 GLU A N 1
ATOM 770 C CA . GLU A 1 100 ? -31.160 -0.012 25.917 1.00 71.69 100 GLU A CA 1
ATOM 771 C C . GLU A 1 100 ? -30.471 -0.817 27.045 1.00 71.69 100 GLU A C 1
ATOM 773 O O . GLU A 1 100 ? -31.141 -1.471 27.835 1.00 71.69 100 GLU A O 1
ATOM 778 N N . ASN A 1 101 ? -29.139 -0.750 27.170 1.00 64.75 101 ASN A N 1
ATOM 779 C CA . ASN A 1 101 ? -28.375 -1.458 28.210 1.00 64.75 101 ASN A CA 1
ATOM 780 C C . ASN A 1 101 ? -28.138 -0.625 29.485 1.00 64.75 101 ASN A C 1
ATOM 782 O O . ASN A 1 101 ? -27.439 -1.089 30.381 1.00 64.75 101 ASN A O 1
ATOM 786 N N . ILE A 1 102 ? -28.634 0.616 29.547 1.00 68.38 102 ILE A N 1
ATOM 787 C CA . ILE A 1 102 ? -28.437 1.520 30.696 1.00 68.38 102 ILE A CA 1
ATOM 788 C C . ILE A 1 102 ? -29.639 1.455 31.660 1.00 68.38 102 ILE A C 1
ATOM 790 O O . ILE A 1 102 ? -29.508 1.812 32.827 1.00 68.38 102 ILE A O 1
ATOM 794 N N . GLU A 1 103 ? -30.793 0.979 31.183 1.00 64.88 103 GLU A N 1
ATOM 795 C CA . GLU A 1 103 ? -32.056 0.933 31.939 1.00 64.88 103 GLU A CA 1
ATOM 796 C C . GLU A 1 103 ? -32.413 -0.456 32.512 1.00 64.88 103 GLU A C 1
ATOM 798 O O . GLU A 1 103 ? -33.444 -0.580 33.173 1.00 64.88 103 GLU A O 1
ATOM 803 N N . ASN A 1 104 ? -31.567 -1.476 32.309 1.00 57.31 104 ASN A N 1
ATOM 804 C CA . ASN A 1 104 ? -31.715 -2.827 32.882 1.00 57.31 104 ASN A CA 1
ATOM 805 C C . ASN A 1 104 ? -30.680 -3.086 33.982 1.00 57.31 104 ASN A C 1
ATOM 807 O O . ASN A 1 104 ? -31.036 -3.763 34.973 1.00 57.31 104 ASN A O 1
#

Secondary structure (DSSP, 8-state):
--HHHHHHHHHHHHHHHHHHHHHHS---HHHHHHHHHHHHHHHHHHTTGGGS--TT-S-HHHHHHHHHHSHHHHHHHHHHHHHHHHTT-SPPPP----GGGT--

Sequence (104 aa):
MHALYGIGITVLLLIASEIIRATTGVSVTPYMILVSAVWAAIDSAKIELRKYPSGLSYHPVVLFIAVAALWIIGLPWYLAVRYKIKKGLMNKKVDIPSPENIEN